Protein AF-A0A0J1J650-F1 (afdb_monomer_lite)

Foldseek 3Di:
DDFQVLCQQLFKDWPPDDSVLSSDCPLVVQLQVLCCVPPVRHSRCLVCVQVVCVVVQFAPKDKDWDPDKDKAALPDPPNVVVVVVVCVVLVLCAQQDPVSLVVQLVVSVVSRGHNVSSVSVSVSSRVSSVVVVVCPSRIIMMGDRRDMDMDTHHD

Structure (mmCIF, N/CA/C/O backbone):
data_AF-A0A0J1J650-F1
#
_entry.id   AF-A0A0J1J650-F1
#
loop_
_atom_site.group_PDB
_atom_site.id
_atom_site.type_symbol
_atom_site.label_atom_id
_atom_site.label_alt_id
_atom_site.label_comp_id
_atom_site.label_asym_id
_atom_site.label_entity_id
_atom_site.label_seq_id
_atom_site.pdbx_PDB_ins_code
_atom_site.Cartn_x
_atom_site.Cartn_y
_atom_site.Cartn_z
_atom_site.occupancy
_atom_site.B_iso_or_equiv
_atom_site.auth_seq_id
_atom_site.auth_comp_id
_atom_site.auth_asym_id
_atom_site.auth_atom_id
_atom_site.pdbx_PDB_model_num
ATOM 1 N N . MET A 1 1 ? 9.202 -9.417 -12.654 1.00 85.19 1 MET A N 1
ATOM 2 C CA . MET A 1 1 ? 7.861 -9.029 -12.180 1.00 85.19 1 MET A CA 1
ATOM 3 C C . MET A 1 1 ? 8.085 -7.947 -11.149 1.00 85.19 1 MET A C 1
ATOM 5 O O . MET A 1 1 ? 8.918 -8.166 -10.286 1.00 85.19 1 MET A O 1
ATOM 9 N N . GLU A 1 2 ? 7.428 -6.801 -11.275 1.00 93.44 2 GLU A N 1
ATOM 10 C CA . GLU A 1 2 ? 7.650 -5.641 -10.404 1.00 93.44 2 GLU A CA 1
ATOM 11 C C . GLU A 1 2 ? 6.328 -4.986 -10.017 1.00 93.44 2 GLU A C 1
ATOM 13 O O . GLU A 1 2 ? 5.356 -5.057 -10.769 1.00 93.44 2 GLU A O 1
ATOM 18 N N . VAL A 1 3 ? 6.301 -4.310 -8.870 1.00 91.69 3 VAL A N 1
ATOM 19 C CA . VAL A 1 3 ? 5.127 -3.570 -8.389 1.00 91.69 3 VAL A CA 1
ATOM 20 C C . VAL A 1 3 ? 5.239 -2.094 -8.750 1.00 91.69 3 VAL A C 1
ATOM 22 O O . VAL A 1 3 ? 6.287 -1.473 -8.570 1.00 91.69 3 VAL A O 1
ATOM 25 N N . ASN A 1 4 ? 4.141 -1.508 -9.229 1.00 92.56 4 ASN A N 1
ATOM 26 C CA . ASN A 1 4 ? 4.003 -0.059 -9.258 1.00 92.56 4 ASN A CA 1
ATOM 27 C C . ASN A 1 4 ? 3.391 0.422 -7.938 1.00 92.56 4 ASN A C 1
ATOM 29 O O . ASN A 1 4 ? 2.213 0.187 -7.672 1.00 92.56 4 ASN A O 1
ATOM 33 N N . ARG A 1 5 ? 4.171 1.135 -7.123 1.00 91.19 5 ARG A N 1
ATOM 34 C CA . ARG A 1 5 ? 3.724 1.526 -5.776 1.00 91.19 5 ARG A CA 1
ATOM 35 C C . ARG A 1 5 ? 2.588 2.542 -5.777 1.00 91.19 5 ARG A C 1
ATOM 37 O O . ARG A 1 5 ? 1.782 2.543 -4.859 1.00 91.19 5 ARG A O 1
ATOM 44 N N . LYS A 1 6 ? 2.446 3.340 -6.838 1.00 88.75 6 LYS A N 1
ATOM 45 C CA . LYS A 1 6 ? 1.296 4.240 -6.979 1.00 88.75 6 LYS A CA 1
ATOM 46 C C . LYS A 1 6 ? -0.007 3.474 -7.228 1.00 88.75 6 LYS A C 1
ATOM 48 O O . LYS A 1 6 ? -1.041 3.871 -6.706 1.00 88.75 6 LYS A O 1
ATOM 53 N N . PHE A 1 7 ? 0.032 2.391 -8.007 1.00 90.12 7 PHE A N 1
ATOM 54 C CA . PHE A 1 7 ? -1.136 1.523 -8.185 1.00 90.12 7 PHE A CA 1
ATOM 55 C C . PHE A 1 7 ? -1.501 0.797 -6.901 1.00 90.12 7 PHE A C 1
ATOM 57 O O . PHE A 1 7 ? -2.674 0.748 -6.568 1.00 90.12 7 PHE A O 1
ATOM 64 N N . GLU A 1 8 ? -0.510 0.288 -6.174 1.00 90.44 8 GLU A N 1
ATOM 65 C CA . GLU A 1 8 ? -0.756 -0.384 -4.900 1.00 90.44 8 GLU A CA 1
ATOM 66 C C . GLU A 1 8 ? -1.384 0.553 -3.856 1.00 90.44 8 GLU A C 1
ATOM 68 O O . GLU A 1 8 ? -2.373 0.176 -3.236 1.00 90.44 8 GLU A O 1
ATOM 73 N N . CYS A 1 9 ? -0.882 1.788 -3.701 1.00 90.81 9 CYS A N 1
ATOM 74 C CA . CYS A 1 9 ? -1.473 2.767 -2.775 1.00 90.81 9 CYS A CA 1
ATOM 75 C C . CYS A 1 9 ? -2.930 3.106 -3.117 1.00 90.81 9 CYS A C 1
ATOM 77 O O . CYS A 1 9 ? -3.739 3.293 -2.221 1.00 90.81 9 CYS A O 1
ATOM 79 N N . ASN A 1 10 ? -3.272 3.150 -4.405 1.00 91.56 10 ASN A N 1
ATOM 80 C CA . ASN A 1 10 ? -4.646 3.375 -4.860 1.00 91.56 10 ASN A CA 1
ATOM 81 C C . ASN A 1 10 ? -5.462 2.075 -4.954 1.00 91.56 10 ASN A C 1
ATOM 83 O O . ASN A 1 10 ? -6.589 2.087 -5.434 1.00 91.56 10 ASN A O 1
ATOM 87 N N . GLY A 1 11 ? -4.873 0.935 -4.601 1.00 93.12 11 GLY A N 1
ATOM 88 C CA . GLY A 1 11 ? -5.461 -0.381 -4.803 1.00 93.12 11 GLY A CA 1
ATOM 89 C C . GLY A 1 11 ? -6.297 -0.861 -3.626 1.00 93.12 11 GLY A C 1
ATOM 90 O O . GLY A 1 11 ? -6.769 -1.991 -3.686 1.00 93.12 11 GLY A O 1
ATOM 91 N N . LEU A 1 12 ? -6.443 -0.064 -2.564 1.00 94.94 12 LEU A N 1
ATOM 92 C CA . LEU A 1 12 ? -7.097 -0.446 -1.315 1.00 94.94 12 LEU A CA 1
ATOM 93 C C . LEU A 1 12 ? -8.449 0.249 -1.154 1.00 94.94 12 LEU A C 1
ATOM 95 O O . LEU A 1 12 ? -8.533 1.471 -1.108 1.00 94.94 12 LEU A O 1
ATOM 99 N N . TYR A 1 13 ? -9.490 -0.550 -0.960 1.00 96.56 13 TYR A N 1
ATOM 100 C CA . TYR A 1 13 ? -10.795 -0.099 -0.500 1.00 96.56 13 TYR A CA 1
ATOM 101 C C . TYR A 1 13 ? -11.218 -0.921 0.713 1.00 96.56 13 TYR A C 1
ATOM 103 O O . TYR A 1 13 ? -11.189 -2.148 0.652 1.00 96.56 13 TYR A O 1
ATOM 111 N N . ILE A 1 14 ? -11.640 -0.257 1.786 1.00 97.06 14 ILE A N 1
ATOM 112 C CA . ILE A 1 14 ? -12.226 -0.888 2.973 1.00 97.06 14 ILE A CA 1
ATOM 113 C C . ILE A 1 14 ? -13.673 -0.401 3.063 1.00 97.06 14 ILE A C 1
ATOM 115 O O . ILE A 1 14 ? -13.926 0.805 3.084 1.00 97.06 14 ILE A O 1
ATOM 119 N N . GLU A 1 15 ? -14.628 -1.332 3.071 1.00 96.75 15 GLU A N 1
ATOM 120 C CA . GLU A 1 15 ? -16.050 -1.000 3.176 1.00 96.75 15 GLU A CA 1
ATOM 121 C C . GLU A 1 15 ? -16.302 -0.236 4.480 1.00 96.75 15 GLU A C 1
ATOM 123 O O . GLU A 1 15 ? -15.890 -0.676 5.544 1.00 96.75 15 GLU A O 1
ATOM 128 N N . GLY A 1 16 ? -16.964 0.922 4.408 1.00 95.12 16 GLY A N 1
ATOM 129 C CA . GLY A 1 16 ? -17.241 1.765 5.577 1.00 95.12 16 GLY A CA 1
ATOM 130 C C . GLY A 1 16 ? -16.153 2.784 5.940 1.00 95.12 16 GLY A C 1
ATOM 131 O O . GLY A 1 16 ? -16.340 3.508 6.917 1.00 95.12 16 GLY A O 1
ATOM 132 N N . MET A 1 17 ? -15.073 2.883 5.160 1.00 96.06 17 MET A N 1
ATOM 133 C CA . MET A 1 17 ? -14.099 3.982 5.222 1.00 96.06 17 MET A CA 1
ATOM 134 C C . MET A 1 17 ? -14.179 4.861 3.965 1.00 96.06 17 MET A C 1
ATOM 136 O O . MET A 1 17 ? -14.656 4.418 2.915 1.00 96.06 17 MET A O 1
ATOM 140 N N . ASP A 1 18 ? -13.719 6.111 4.060 1.00 94.88 18 ASP A N 1
ATOM 141 C CA . ASP A 1 18 ? -13.635 6.997 2.898 1.00 94.88 18 ASP A CA 1
ATOM 142 C C . ASP A 1 18 ? -12.496 6.558 1.966 1.00 94.88 18 ASP A C 1
ATOM 144 O O . ASP A 1 18 ? -11.339 6.432 2.363 1.00 94.88 18 ASP A O 1
ATOM 148 N N . TYR A 1 19 ? -12.824 6.298 0.701 1.00 92.00 19 TYR A N 1
ATOM 149 C CA . TYR A 1 19 ? -11.839 5.827 -0.272 1.00 92.00 19 TYR A CA 1
ATOM 150 C C . TYR A 1 19 ? -10.834 6.911 -0.686 1.00 92.00 19 TYR A C 1
ATOM 152 O O . TYR A 1 19 ? -9.696 6.590 -1.028 1.00 92.00 19 TYR A O 1
ATOM 160 N N . GLY A 1 20 ? -11.244 8.182 -0.674 1.00 89.56 20 GLY A N 1
ATOM 161 C CA . GLY A 1 20 ? -10.363 9.309 -0.964 1.00 89.56 20 GLY A CA 1
ATOM 162 C C . GLY A 1 20 ? -9.237 9.400 0.059 1.00 89.56 20 GLY A C 1
ATOM 163 O O . GLY A 1 20 ? -8.074 9.481 -0.340 1.00 89.56 20 GLY A O 1
ATOM 164 N N . ASP A 1 21 ? -9.581 9.276 1.340 1.00 88.75 21 ASP A N 1
ATOM 165 C CA . ASP A 1 21 ? -8.620 9.267 2.446 1.00 88.75 21 ASP A CA 1
ATOM 166 C C . ASP A 1 21 ? -7.682 8.050 2.363 1.00 88.75 21 ASP A C 1
ATOM 168 O O . ASP A 1 21 ? -6.463 8.196 2.452 1.00 88.75 21 ASP A O 1
ATOM 172 N N . LEU A 1 22 ? -8.212 6.851 2.079 1.00 89.56 22 LEU A N 1
ATOM 173 C CA . LEU A 1 22 ? -7.393 5.641 1.877 1.00 89.56 22 LEU A CA 1
ATOM 174 C C . LEU A 1 22 ? -6.398 5.769 0.712 1.00 89.56 22 LEU A C 1
ATOM 176 O O . LEU A 1 22 ? -5.320 5.174 0.748 1.00 89.56 22 LEU A O 1
ATOM 180 N N . CYS A 1 23 ? -6.747 6.544 -0.315 1.00 85.44 23 CYS A N 1
ATOM 181 C CA . CYS A 1 23 ? -5.883 6.816 -1.459 1.00 85.44 23 CYS A CA 1
ATOM 182 C C . CYS A 1 23 ? -4.919 7.987 -1.229 1.00 85.44 23 CYS A C 1
ATOM 184 O O . CYS A 1 23 ? -4.139 8.301 -2.134 1.00 85.44 23 CYS A O 1
ATOM 186 N N . GLU A 1 24 ? -4.942 8.673 -0.084 1.00 83.88 24 GLU A N 1
ATOM 187 C CA . GLU A 1 24 ? -4.091 9.839 0.134 1.00 83.88 24 GLU A CA 1
ATOM 188 C C . GLU A 1 24 ? -2.625 9.426 0.364 1.00 83.88 24 GLU A C 1
ATOM 190 O O . GLU A 1 24 ? -2.258 8.777 1.341 1.00 83.88 24 GLU A O 1
ATOM 195 N N . HIS A 1 25 ? -1.744 9.813 -0.566 1.00 83.31 25 HIS A N 1
ATOM 196 C CA . HIS A 1 25 ? -0.326 9.425 -0.546 1.00 83.31 25 HIS A CA 1
ATOM 197 C C . HIS A 1 25 ? 0.625 10.549 -0.991 1.00 83.31 25 HIS A C 1
ATOM 199 O O . HIS A 1 25 ? 1.733 10.281 -1.467 1.00 83.31 25 HIS A O 1
ATOM 205 N N . GLU A 1 26 ? 0.228 11.821 -0.867 1.00 86.12 26 GLU A N 1
ATOM 206 C CA . GLU A 1 26 ? 1.051 12.958 -1.319 1.00 86.12 26 GLU A CA 1
ATOM 207 C C . GLU A 1 26 ? 2.430 12.997 -0.645 1.00 86.12 26 GLU A C 1
ATOM 209 O O . GLU A 1 26 ? 3.449 13.183 -1.319 1.00 86.12 26 GLU A O 1
ATOM 214 N N . GLY A 1 27 ? 2.484 12.709 0.658 1.00 90.25 27 GLY A N 1
ATOM 215 C CA . GLY A 1 27 ? 3.741 12.587 1.394 1.00 90.25 27 GLY A CA 1
ATOM 216 C C . GLY A 1 27 ? 4.660 11.500 0.834 1.00 90.25 27 GLY A C 1
ATOM 217 O O . GLY A 1 27 ? 5.867 11.712 0.688 1.00 90.25 27 GLY A O 1
ATOM 218 N N . LEU A 1 28 ? 4.102 10.344 0.453 1.00 92.75 28 LEU A N 1
ATOM 219 C CA . LEU A 1 28 ? 4.881 9.218 -0.071 1.00 92.75 28 LEU A CA 1
ATOM 220 C C . LEU A 1 28 ? 5.553 9.561 -1.404 1.00 92.75 28 LEU A C 1
ATOM 222 O O . LEU A 1 28 ? 6.681 9.134 -1.644 1.00 92.75 28 LEU A O 1
ATOM 226 N N . LYS A 1 29 ? 4.941 10.413 -2.240 1.00 92.56 29 LYS A N 1
ATOM 227 C CA . LYS A 1 29 ? 5.570 10.878 -3.491 1.00 92.56 29 LYS A CA 1
ATOM 228 C C . LYS A 1 29 ? 6.888 11.611 -3.237 1.00 92.56 29 LYS A C 1
ATOM 230 O O . LYS A 1 29 ? 7.815 11.490 -4.042 1.00 92.56 29 LYS A O 1
ATOM 235 N N . LYS A 1 30 ? 6.990 12.363 -2.133 1.00 94.12 30 LYS A N 1
ATOM 236 C CA . LYS A 1 30 ? 8.225 13.066 -1.747 1.00 94.12 30 LYS A CA 1
ATOM 237 C C . LYS A 1 30 ? 9.329 12.069 -1.391 1.00 94.12 30 LYS A C 1
ATOM 239 O O . LYS A 1 30 ? 10.445 12.227 -1.886 1.00 94.12 30 LYS A O 1
ATOM 244 N N . ILE A 1 31 ? 8.988 11.019 -0.639 1.00 94.25 31 ILE A N 1
ATOM 245 C CA . ILE A 1 31 ? 9.905 9.920 -0.297 1.00 94.25 31 ILE A CA 1
ATOM 246 C C . ILE A 1 31 ? 10.369 9.195 -1.554 1.00 94.25 31 ILE A C 1
ATOM 248 O O . ILE A 1 31 ? 11.568 9.081 -1.788 1.00 94.25 31 ILE A O 1
ATOM 252 N N . TRP A 1 32 ? 9.438 8.757 -2.403 1.00 93.94 32 TRP A N 1
ATOM 253 C CA . TRP A 1 32 ? 9.771 8.011 -3.618 1.00 93.94 32 TRP A CA 1
ATOM 254 C C . TRP A 1 32 ? 10.707 8.797 -4.533 1.00 93.94 32 TRP A C 1
ATOM 256 O O . TRP A 1 32 ? 11.660 8.238 -5.072 1.00 93.94 32 TRP A O 1
ATOM 266 N N . ARG A 1 33 ? 10.471 10.107 -4.681 1.00 93.62 33 ARG A N 1
ATOM 267 C CA . ARG A 1 33 ? 11.363 10.991 -5.437 1.00 93.62 33 ARG A CA 1
ATOM 268 C C . ARG A 1 33 ? 12.747 11.074 -4.793 1.00 93.62 33 ARG A C 1
ATOM 270 O O . ARG A 1 33 ? 13.743 10.926 -5.492 1.00 93.62 33 ARG A O 1
ATOM 277 N N . ARG A 1 34 ? 12.818 11.288 -3.478 1.00 94.00 34 ARG A N 1
ATOM 278 C CA . ARG A 1 34 ? 14.091 11.425 -2.761 1.00 94.00 34 ARG A CA 1
ATOM 279 C C . ARG A 1 34 ? 14.924 10.144 -2.813 1.00 94.00 34 ARG A C 1
ATOM 281 O O . ARG A 1 34 ? 16.130 10.211 -3.038 1.00 94.00 34 ARG A O 1
ATOM 288 N N . GLU A 1 35 ? 14.295 8.987 -2.634 1.00 94.12 35 GLU A N 1
ATOM 289 C CA . GLU A 1 35 ? 14.968 7.688 -2.728 1.00 94.12 35 GLU A CA 1
ATOM 290 C C . GLU A 1 35 ? 15.422 7.374 -4.155 1.00 94.12 35 GLU A C 1
ATOM 292 O O . GLU A 1 35 ? 16.508 6.825 -4.344 1.00 94.12 35 GLU A O 1
ATOM 297 N N . TYR A 1 36 ? 14.653 7.777 -5.168 1.00 94.31 36 TYR A N 1
ATOM 298 C CA . TYR A 1 36 ? 15.099 7.697 -6.556 1.00 94.31 36 TYR A CA 1
ATOM 299 C C . TYR A 1 36 ? 16.347 8.557 -6.799 1.00 94.31 36 TYR A C 1
ATOM 301 O O . TYR A 1 36 ? 17.320 8.080 -7.375 1.00 94.31 36 TYR A O 1
ATOM 309 N N . GLU A 1 37 ? 16.352 9.802 -6.320 1.00 94.81 37 GLU A N 1
ATOM 310 C CA . GLU A 1 37 ? 17.462 10.745 -6.516 1.00 94.81 37 GLU A CA 1
ATOM 311 C C . GLU A 1 37 ? 18.749 10.334 -5.785 1.00 94.81 37 GLU A C 1
ATOM 313 O O . GLU A 1 37 ? 19.835 10.499 -6.334 1.00 94.81 37 GLU A O 1
ATOM 318 N N . ILE A 1 38 ? 18.647 9.814 -4.555 1.00 94.06 38 ILE A N 1
ATOM 319 C CA . ILE A 1 38 ? 19.824 9.446 -3.747 1.00 94.06 38 ILE A CA 1
ATOM 320 C C . ILE A 1 38 ? 20.293 8.020 -4.035 1.00 94.06 38 ILE A C 1
ATOM 322 O O . ILE A 1 38 ? 21.493 7.768 -4.102 1.00 94.06 38 ILE A O 1
ATOM 326 N N . GLN A 1 39 ? 19.359 7.072 -4.123 1.00 92.25 39 GLN A N 1
ATOM 327 C CA . GLN A 1 39 ? 19.655 5.636 -4.081 1.00 92.25 39 GLN A CA 1
ATOM 328 C C . GLN A 1 39 ? 19.301 4.925 -5.393 1.00 92.25 39 GLN A C 1
ATOM 330 O O . GLN A 1 39 ? 19.532 3.725 -5.519 1.00 92.25 39 GLN A O 1
ATOM 335 N N . GLY A 1 40 ? 18.719 5.633 -6.367 1.00 92.88 40 GLY A N 1
ATOM 336 C CA . GLY A 1 40 ? 18.258 5.043 -7.623 1.00 92.88 40 GLY A CA 1
ATOM 337 C C . GLY A 1 40 ? 17.017 4.159 -7.474 1.00 92.88 40 GLY A C 1
ATOM 338 O O . GLY A 1 40 ? 16.679 3.425 -8.404 1.00 92.88 40 GLY A O 1
ATOM 339 N N . ARG A 1 41 ? 16.326 4.196 -6.325 1.00 93.50 41 ARG A N 1
ATOM 340 C CA . ARG A 1 41 ? 15.156 3.346 -6.075 1.00 93.50 41 ARG A CA 1
ATOM 341 C C . ARG A 1 41 ? 13.925 3.886 -6.794 1.00 93.50 41 ARG A C 1
ATOM 343 O O . ARG A 1 41 ? 13.338 4.887 -6.395 1.00 93.50 41 ARG A O 1
ATOM 350 N N . ASP A 1 42 ? 13.520 3.209 -7.861 1.00 94.25 42 ASP A N 1
ATOM 351 C CA . ASP A 1 42 ? 12.432 3.659 -8.725 1.00 94.25 42 ASP A CA 1
ATOM 352 C C . ASP A 1 42 ? 11.107 2.952 -8.413 1.00 94.25 42 ASP A C 1
ATOM 354 O O . ASP A 1 42 ? 10.823 1.855 -8.886 1.00 94.25 42 ASP A O 1
ATOM 358 N N . TYR A 1 43 ? 10.249 3.617 -7.646 1.00 93.38 43 TYR A N 1
ATOM 359 C CA . TYR A 1 43 ? 8.919 3.126 -7.257 1.00 93.38 43 TYR A CA 1
ATOM 360 C C . TYR A 1 43 ? 7.930 2.979 -8.431 1.00 93.38 43 TYR A C 1
ATOM 362 O O . TYR A 1 43 ? 6.846 2.410 -8.272 1.00 93.38 43 TYR A O 1
ATOM 370 N N . ALA A 1 44 ? 8.298 3.480 -9.614 1.00 93.56 44 ALA A N 1
ATOM 371 C CA . ALA A 1 44 ? 7.548 3.338 -10.856 1.00 93.56 44 ALA A CA 1
ATOM 372 C C . ALA A 1 44 ? 8.231 2.383 -11.854 1.00 93.56 44 ALA A C 1
ATOM 374 O O . ALA A 1 44 ? 7.831 2.345 -13.023 1.00 93.56 44 ALA A O 1
ATOM 375 N N . ILE A 1 45 ? 9.233 1.602 -11.420 1.00 94.56 45 ILE A N 1
ATOM 376 C CA . ILE A 1 45 ? 10.042 0.738 -12.292 1.00 94.56 45 ILE A CA 1
ATOM 377 C C . ILE A 1 45 ? 9.194 -0.221 -13.129 1.00 94.56 45 ILE A C 1
ATOM 379 O O . ILE A 1 45 ? 9.462 -0.378 -14.317 1.00 94.56 45 ILE A O 1
ATOM 383 N N . ALA A 1 46 ? 8.111 -0.761 -12.563 1.00 94.81 46 ALA A N 1
ATOM 384 C CA . ALA A 1 46 ? 7.170 -1.640 -13.256 1.00 94.81 46 ALA A CA 1
ATOM 385 C C . ALA A 1 46 ? 6.647 -1.047 -14.582 1.00 94.81 46 ALA A C 1
ATOM 387 O O . ALA A 1 46 ? 6.568 -1.751 -15.586 1.00 94.81 46 ALA A O 1
ATOM 388 N N . MET A 1 47 ? 6.385 0.265 -14.614 1.00 94.56 47 MET A N 1
ATOM 389 C CA . MET A 1 47 ? 5.921 0.978 -15.814 1.00 94.56 47 MET A CA 1
ATOM 390 C C . MET A 1 47 ? 7.059 1.318 -16.783 1.00 94.56 47 MET A C 1
ATOM 392 O O . MET A 1 47 ? 6.831 1.493 -17.978 1.00 94.56 47 MET A O 1
ATOM 396 N N . LYS A 1 48 ? 8.293 1.440 -16.286 1.00 95.62 48 LYS A N 1
ATOM 397 C CA . LYS A 1 48 ? 9.465 1.831 -17.085 1.00 95.62 48 LYS A CA 1
ATOM 398 C C . LYS A 1 48 ? 10.194 0.631 -17.685 1.00 95.62 48 LYS A C 1
ATOM 400 O O . LYS A 1 48 ? 10.849 0.777 -18.717 1.00 95.62 48 LYS A O 1
ATOM 405 N N . LEU A 1 49 ? 10.061 -0.547 -17.077 1.00 96.31 49 LEU A N 1
ATOM 406 C CA . LEU A 1 49 ? 10.715 -1.788 -17.494 1.00 96.31 49 LEU A CA 1
ATOM 407 C C . LEU A 1 49 ? 10.578 -2.111 -18.987 1.00 96.31 49 LEU A C 1
ATOM 409 O O . LEU A 1 49 ? 11.607 -2.405 -19.592 1.00 96.31 49 LEU A O 1
ATOM 413 N N . PRO A 1 50 ? 9.395 -2.005 -19.625 1.00 97.12 50 PRO A N 1
ATOM 414 C CA . PRO A 1 50 ? 9.268 -2.304 -21.052 1.00 97.12 50 PRO A CA 1
ATOM 415 C C . PRO A 1 50 ? 10.167 -1.403 -21.910 1.00 97.12 50 PRO A C 1
ATOM 417 O O . PRO A 1 50 ? 10.840 -1.858 -22.833 1.00 97.12 50 PRO A O 1
ATOM 420 N N . HIS A 1 51 ? 10.255 -0.119 -21.563 1.00 97.31 51 HIS A N 1
ATOM 421 C CA . HIS A 1 51 ? 11.115 0.837 -22.259 1.00 97.31 51 HIS A CA 1
ATOM 422 C C . HIS A 1 51 ? 12.599 0.576 -21.995 1.00 97.31 51 HIS A C 1
ATOM 424 O O . HIS A 1 51 ? 13.415 0.681 -22.913 1.00 97.31 51 HIS A O 1
ATOM 430 N N . LEU A 1 52 ? 12.952 0.207 -20.761 1.00 96.75 52 LEU A N 1
ATOM 431 C CA . LEU A 1 52 ? 14.318 -0.172 -20.406 1.00 96.75 52 LEU A CA 1
ATOM 432 C C . LEU A 1 52 ? 14.753 -1.432 -21.158 1.00 96.75 52 LEU A C 1
ATOM 434 O O . LEU A 1 52 ? 15.847 -1.449 -21.714 1.00 96.75 52 LEU A O 1
ATOM 438 N N . MET A 1 53 ? 13.901 -2.451 -21.250 1.00 97.19 53 MET A N 1
ATOM 439 C CA . MET A 1 53 ? 14.179 -3.671 -22.013 1.00 97.19 53 MET A CA 1
ATOM 440 C C . MET A 1 53 ? 14.399 -3.358 -23.494 1.00 97.19 53 MET A C 1
ATOM 442 O O . MET A 1 53 ? 15.410 -3.774 -24.057 1.00 97.19 53 MET A O 1
ATOM 446 N N . LYS A 1 54 ? 13.537 -2.526 -24.095 1.00 97.31 54 LYS A N 1
ATOM 447 C CA . LYS A 1 54 ? 13.698 -2.084 -25.489 1.00 97.31 54 LYS A CA 1
ATOM 448 C C . LYS A 1 54 ? 15.022 -1.361 -25.713 1.00 97.31 54 LYS A C 1
ATOM 450 O O . LYS A 1 54 ? 15.733 -1.641 -26.671 1.00 97.31 54 LYS A O 1
ATOM 455 N N . LYS A 1 55 ? 15.375 -0.442 -24.809 1.00 97.44 55 LYS A N 1
ATOM 456 C CA . LYS A 1 55 ? 16.636 0.312 -24.870 1.00 97.44 55 LYS A CA 1
ATOM 457 C C . LYS A 1 55 ? 17.867 -0.598 -24.776 1.00 97.44 55 LYS A C 1
ATOM 459 O O . LYS A 1 55 ? 18.908 -0.252 -25.319 1.00 97.44 55 LYS A O 1
ATOM 464 N N . ASN A 1 56 ? 17.744 -1.747 -24.114 1.00 96.81 56 ASN A N 1
ATOM 465 C CA . ASN A 1 56 ? 18.808 -2.741 -23.976 1.00 96.81 56 ASN A CA 1
ATOM 466 C C . ASN A 1 56 ? 18.789 -3.817 -25.081 1.00 96.81 56 ASN A C 1
ATOM 468 O O . ASN A 1 56 ? 19.437 -4.850 -24.932 1.00 96.81 56 ASN A O 1
ATOM 472 N N . GLY A 1 57 ? 18.071 -3.586 -26.185 1.00 97.25 57 GLY A N 1
ATOM 473 C CA . GLY A 1 57 ? 18.112 -4.450 -27.369 1.00 97.25 57 GLY A CA 1
ATOM 474 C C . GLY A 1 57 ? 17.209 -5.680 -27.304 1.00 97.25 57 GLY A C 1
ATOM 475 O O . GLY A 1 57 ? 17.364 -6.578 -28.124 1.00 97.25 57 GLY A O 1
ATOM 476 N N . LEU A 1 58 ? 16.273 -5.748 -26.350 1.00 97.75 58 LEU A N 1
ATOM 477 C CA . LEU A 1 58 ? 15.255 -6.796 -26.372 1.00 97.75 58 LEU A CA 1
ATOM 478 C C . LEU A 1 58 ? 14.177 -6.464 -27.410 1.00 97.75 58 LEU A C 1
ATOM 480 O O . LEU A 1 58 ? 13.750 -5.313 -27.544 1.00 97.75 58 LEU A O 1
ATOM 484 N N . VAL A 1 59 ? 13.708 -7.504 -28.090 1.00 97.31 59 VAL A N 1
ATOM 485 C CA . VAL A 1 59 ? 12.628 -7.472 -29.081 1.00 97.31 59 VAL A CA 1
ATOM 486 C C . VAL A 1 59 ? 11.393 -8.205 -28.553 1.00 97.31 59 VAL A C 1
ATOM 488 O O . VAL A 1 59 ? 11.447 -8.854 -27.505 1.00 97.31 59 VAL A O 1
ATOM 491 N N . ASP A 1 60 ? 10.264 -8.073 -29.256 1.00 97.31 60 ASP A N 1
ATOM 492 C CA . ASP A 1 60 ? 8.983 -8.715 -28.916 1.00 97.31 60 ASP A CA 1
ATOM 493 C C . ASP A 1 60 ? 8.569 -8.529 -27.450 1.00 97.31 60 ASP A C 1
ATOM 495 O O . ASP A 1 60 ? 8.308 -9.487 -26.720 1.00 97.31 60 ASP A O 1
ATOM 499 N N . ILE A 1 61 ? 8.566 -7.274 -27.003 1.00 97.94 61 ILE A N 1
ATOM 500 C CA . ILE A 1 61 ? 8.269 -6.935 -25.612 1.00 97.94 61 ILE A CA 1
ATOM 501 C C . ILE A 1 61 ? 6.766 -7.038 -25.368 1.00 97.94 61 ILE A C 1
ATOM 503 O O . ILE A 1 61 ? 5.991 -6.293 -25.966 1.00 97.94 61 ILE A O 1
ATOM 507 N N . ASP A 1 62 ? 6.383 -7.920 -24.445 1.00 97.69 62 ASP A N 1
ATOM 508 C CA . ASP A 1 62 ? 5.014 -8.075 -23.950 1.00 97.69 62 ASP A CA 1
ATOM 509 C C . ASP A 1 62 ? 4.924 -7.607 -22.497 1.00 97.69 62 ASP A C 1
ATOM 511 O O . ASP A 1 62 ? 5.824 -7.843 -21.680 1.00 97.69 62 ASP A O 1
ATOM 515 N N . VAL A 1 63 ? 3.818 -6.943 -22.175 1.00 96.88 63 VAL A N 1
ATOM 516 C CA . VAL A 1 63 ? 3.561 -6.363 -20.857 1.00 96.88 63 VAL A CA 1
ATOM 517 C C . VAL A 1 63 ? 2.199 -6.829 -20.387 1.00 96.88 63 VAL A C 1
ATOM 519 O O . VAL A 1 63 ? 1.187 -6.563 -21.030 1.00 96.88 63 VAL A O 1
ATOM 522 N N . ARG A 1 64 ? 2.164 -7.475 -19.224 1.00 96.06 64 ARG A N 1
ATOM 523 C CA . ARG A 1 64 ? 0.926 -7.914 -18.584 1.00 96.06 64 ARG A CA 1
ATOM 524 C C . ARG A 1 64 ? 0.833 -7.344 -17.189 1.00 96.06 64 ARG A C 1
ATOM 526 O O . ARG A 1 64 ? 1.813 -7.320 -16.447 1.00 96.06 64 ARG A O 1
ATOM 533 N N . MET A 1 65 ? -0.361 -6.913 -16.821 1.00 92.94 65 MET A N 1
ATOM 534 C CA . MET A 1 65 ? -0.683 -6.634 -15.433 1.00 92.94 65 MET A CA 1
ATOM 535 C C . MET A 1 65 ? -1.241 -7.909 -14.812 1.00 92.94 65 MET A C 1
ATOM 537 O O . MET A 1 65 ? -2.030 -8.613 -15.439 1.00 92.94 65 MET A O 1
ATOM 541 N N . ASN A 1 66 ? -0.806 -8.218 -13.599 1.00 91.69 66 ASN A N 1
ATOM 542 C CA . ASN A 1 66 ? -1.437 -9.252 -12.806 1.00 91.69 66 ASN A CA 1
ATOM 543 C C . ASN A 1 66 ? -2.871 -8.812 -12.476 1.00 91.69 66 ASN A C 1
ATOM 545 O O . ASN A 1 66 ? -3.096 -7.703 -11.996 1.00 91.69 66 ASN A O 1
ATOM 549 N N . ASP A 1 67 ? -3.825 -9.688 -12.757 1.00 92.06 67 ASP A N 1
ATOM 550 C CA . ASP A 1 67 ? -5.261 -9.471 -12.593 1.00 92.06 67 ASP A CA 1
ATOM 551 C C . ASP A 1 67 ? -5.774 -9.903 -11.211 1.00 92.06 67 ASP A C 1
ATOM 553 O O . ASP A 1 67 ? -6.975 -9.841 -10.948 1.00 92.06 67 ASP A O 1
ATOM 557 N N . LYS A 1 68 ? -4.882 -10.322 -10.300 1.00 93.94 68 LYS A N 1
ATOM 558 C CA . LYS A 1 68 ? -5.276 -10.709 -8.947 1.00 93.94 68 LYS A CA 1
ATOM 559 C C . LYS A 1 68 ? -5.765 -9.482 -8.191 1.00 93.94 68 LYS A C 1
ATOM 561 O O . LYS A 1 68 ? -4.992 -8.602 -7.809 1.00 93.94 68 LYS A O 1
ATOM 566 N N . VAL A 1 69 ? -7.053 -9.511 -7.897 1.00 94.62 69 VAL A N 1
ATOM 567 C CA . VAL A 1 69 ? -7.691 -8.660 -6.903 1.00 94.62 69 VAL A CA 1
ATOM 568 C C . VAL A 1 69 ? -8.032 -9.535 -5.702 1.00 94.62 69 VAL A C 1
ATOM 570 O O . VAL A 1 69 ? -8.606 -10.620 -5.842 1.00 94.62 69 VAL A O 1
ATOM 573 N N . THR A 1 70 ? -7.621 -9.096 -4.520 1.00 94.38 70 THR A N 1
ATOM 574 C CA . THR A 1 70 ? -7.985 -9.725 -3.254 1.00 94.38 70 THR A CA 1
ATOM 575 C C . THR A 1 70 ? -9.288 -9.103 -2.784 1.00 94.38 70 THR A C 1
ATOM 577 O O . THR A 1 70 ? -9.342 -7.905 -2.538 1.00 94.38 70 THR A O 1
ATOM 580 N N . PHE A 1 71 ? -10.332 -9.916 -2.679 1.00 95.69 71 PHE A N 1
ATOM 581 C CA . PHE A 1 71 ? -11.626 -9.518 -2.143 1.00 95.69 71 PHE A CA 1
ATOM 582 C C . PHE A 1 71 ? -11.879 -10.335 -0.883 1.00 95.69 71 PHE A C 1
ATOM 584 O O . PHE A 1 71 ? -11.859 -11.565 -0.948 1.00 95.69 71 PHE A O 1
ATOM 591 N N . ILE A 1 72 ? -12.057 -9.654 0.246 1.00 96.12 72 ILE A N 1
ATOM 592 C CA . ILE A 1 72 ? -12.263 -10.285 1.549 1.00 96.12 72 ILE A CA 1
ATOM 593 C C . ILE A 1 72 ? -13.618 -9.838 2.083 1.00 96.12 72 ILE A C 1
ATOM 595 O O . ILE A 1 72 ? -13.891 -8.642 2.100 1.00 96.12 72 ILE A O 1
ATOM 599 N N . THR A 1 73 ? -14.461 -10.787 2.502 1.00 96.50 73 THR A N 1
ATOM 600 C CA . THR A 1 73 ? -15.753 -10.512 3.159 1.00 96.50 73 THR A CA 1
ATOM 601 C C . THR A 1 73 ? -16.062 -11.568 4.222 1.00 96.50 73 THR A C 1
ATOM 603 O O . THR A 1 73 ? -15.679 -12.722 4.030 1.00 96.50 73 THR A O 1
ATOM 606 N N . PRO A 1 74 ? -16.814 -11.250 5.291 1.00 95.88 74 PRO A N 1
ATOM 607 C CA . PRO A 1 74 ? -17.010 -12.142 6.447 1.00 95.88 74 PRO A CA 1
ATOM 608 C C . PRO A 1 74 ? -17.578 -13.538 6.148 1.00 95.88 74 PRO A C 1
ATOM 610 O O . PRO A 1 74 ? -17.439 -14.454 6.953 1.00 95.88 74 PRO A O 1
ATOM 613 N N . LYS A 1 75 ? -18.249 -13.719 5.005 1.00 93.06 75 LYS A N 1
ATOM 614 C CA . LYS A 1 75 ? -18.938 -14.971 4.645 1.00 93.06 75 LYS A CA 1
ATOM 615 C C . LYS A 1 75 ? -18.098 -15.931 3.801 1.00 93.06 75 LYS A C 1
ATOM 617 O O . LYS A 1 75 ? -18.628 -16.953 3.372 1.00 93.06 75 LYS A O 1
ATOM 622 N N . MET A 1 76 ? -16.845 -15.595 3.505 1.00 94.31 76 MET A N 1
ATOM 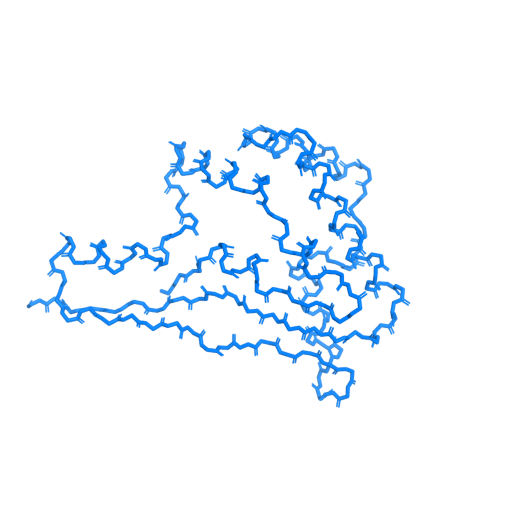623 C CA . MET A 1 76 ? -15.980 -16.443 2.684 1.00 94.31 76 MET A CA 1
ATOM 624 C C . MET A 1 76 ? -15.260 -17.516 3.507 1.00 94.31 76 MET A C 1
ATOM 626 O O . MET A 1 76 ? -14.996 -17.337 4.697 1.00 94.31 76 MET A O 1
ATOM 630 N N . ASP A 1 77 ? -14.875 -18.602 2.843 1.00 93.69 77 ASP A N 1
ATOM 631 C CA . ASP A 1 77 ? -13.955 -19.579 3.421 1.00 93.69 77 ASP A CA 1
ATOM 632 C C . ASP A 1 77 ? -12.599 -18.921 3.718 1.00 93.69 77 ASP A C 1
ATOM 634 O O . ASP A 1 77 ? -12.160 -18.021 3.001 1.00 93.69 77 ASP A O 1
ATOM 638 N N . GLU A 1 78 ? -11.944 -19.356 4.798 1.00 93.75 78 GLU A N 1
ATOM 639 C CA . GLU A 1 78 ? -10.639 -18.836 5.249 1.00 93.75 78 GLU A CA 1
ATOM 640 C C . GLU A 1 78 ? -10.611 -17.326 5.566 1.00 93.75 78 GLU A C 1
ATOM 642 O O . GLU A 1 78 ? -9.535 -16.760 5.755 1.00 93.75 78 GLU A O 1
ATOM 647 N N . TYR A 1 79 ? -11.780 -16.680 5.704 1.00 96.00 79 TYR A N 1
ATOM 648 C CA . TYR A 1 79 ? -11.920 -15.245 5.985 1.00 96.00 79 TYR A CA 1
ATOM 649 C C . TYR A 1 79 ? -10.960 -14.736 7.067 1.00 96.00 79 TYR A C 1
ATOM 651 O O . TYR A 1 79 ? -10.224 -13.776 6.848 1.00 96.00 79 TYR A O 1
ATOM 659 N N . GLY A 1 80 ? -10.956 -15.402 8.227 1.00 94.19 80 GLY A N 1
ATOM 660 C CA . GLY A 1 80 ? -10.148 -14.987 9.370 1.00 94.19 80 GLY A CA 1
ATOM 661 C C . GLY A 1 80 ? -8.651 -15.004 9.070 1.00 94.19 80 GLY A C 1
ATOM 662 O O . GLY A 1 80 ? -7.968 -14.045 9.402 1.00 94.19 80 GLY A O 1
ATOM 663 N N . ALA A 1 81 ? -8.156 -16.043 8.390 1.00 95.12 81 ALA A N 1
ATOM 664 C CA . ALA A 1 81 ? -6.743 -16.146 8.030 1.00 95.12 81 ALA A CA 1
ATOM 665 C C . ALA A 1 81 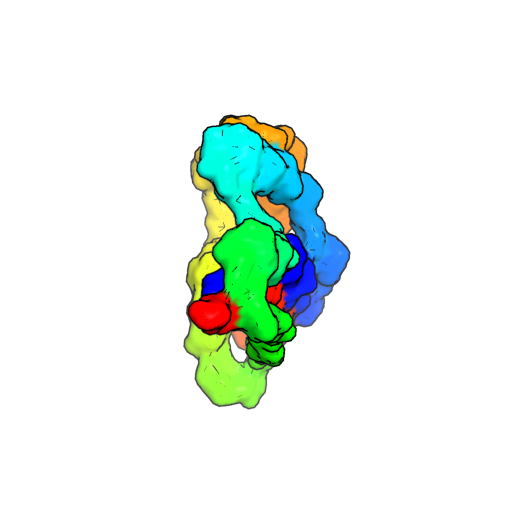? -6.352 -15.076 7.002 1.00 95.12 81 ALA A C 1
ATOM 667 O O . ALA A 1 81 ? -5.375 -14.362 7.198 1.00 95.12 81 ALA A O 1
ATOM 668 N N . LEU A 1 82 ? -7.162 -14.896 5.953 1.00 94.88 82 LEU A N 1
ATOM 669 C CA . LEU A 1 82 ? -6.899 -13.901 4.910 1.00 94.88 82 LEU A CA 1
ATOM 670 C C . LEU A 1 82 ? -6.899 -12.468 5.449 1.00 94.88 82 LEU A C 1
ATOM 672 O O . LEU A 1 82 ? -6.070 -11.655 5.036 1.00 94.88 82 LEU A O 1
ATOM 676 N N . LEU A 1 83 ? -7.835 -12.149 6.347 1.00 95.75 83 LEU A N 1
ATOM 677 C CA . LEU A 1 83 ? -7.893 -10.834 6.971 1.00 95.75 83 LEU A CA 1
ATOM 678 C C . LEU A 1 83 ? -6.705 -10.621 7.916 1.00 95.75 83 LEU A C 1
ATOM 680 O O . LEU A 1 83 ? -6.072 -9.572 7.839 1.00 95.75 83 LEU A O 1
ATOM 684 N N . SER A 1 84 ? -6.376 -11.607 8.756 1.00 94.62 84 SER A N 1
ATOM 685 C CA . SER A 1 84 ? -5.223 -11.531 9.661 1.00 94.62 84 SER A CA 1
ATOM 686 C C . SER A 1 84 ? -3.907 -11.346 8.905 1.00 94.62 84 SER A C 1
ATOM 688 O O . SER A 1 84 ? -3.165 -10.426 9.233 1.00 94.62 84 SER A O 1
ATOM 690 N N . ASP A 1 85 ? -3.662 -12.119 7.843 1.00 94.94 85 ASP A N 1
ATOM 691 C CA . ASP A 1 85 ? -2.463 -11.977 7.008 1.00 94.94 85 ASP A CA 1
ATOM 692 C C . ASP A 1 85 ? -2.362 -10.566 6.407 1.00 94.94 85 ASP A C 1
ATOM 694 O O . ASP A 1 85 ? -1.291 -9.957 6.366 1.00 94.94 85 ASP A O 1
ATOM 698 N N . LEU A 1 86 ? -3.486 -10.015 5.931 1.00 94.00 86 LEU A N 1
ATOM 699 C CA . LEU A 1 86 ? -3.513 -8.660 5.388 1.00 94.00 86 LEU A CA 1
ATOM 700 C C . LEU A 1 86 ? -3.217 -7.618 6.478 1.00 94.00 86 LEU A C 1
ATOM 702 O O . LEU A 1 86 ? -2.423 -6.705 6.252 1.00 94.00 86 LEU A O 1
ATOM 706 N N . MET A 1 87 ? -3.831 -7.756 7.654 1.00 94.94 87 MET A N 1
ATOM 707 C CA . MET A 1 87 ? -3.600 -6.857 8.783 1.00 94.94 87 MET A CA 1
ATOM 708 C C . MET A 1 87 ? -2.141 -6.894 9.245 1.00 94.94 87 MET A C 1
ATOM 710 O O . MET A 1 87 ? -1.580 -5.831 9.501 1.00 94.94 87 MET A O 1
ATOM 714 N N . GLU A 1 88 ? -1.508 -8.068 9.286 1.00 95.75 88 GLU A N 1
ATOM 715 C CA . GLU A 1 88 ? -0.088 -8.221 9.628 1.00 95.75 88 GLU A CA 1
ATOM 716 C C . GLU A 1 88 ? 0.812 -7.530 8.589 1.00 95.75 88 GLU A C 1
ATOM 718 O O . GLU A 1 88 ? 1.663 -6.712 8.944 1.00 95.75 88 GLU A O 1
ATOM 723 N N . ILE A 1 89 ? 0.584 -7.777 7.290 1.00 92.81 89 ILE A N 1
ATOM 724 C CA . ILE A 1 89 ? 1.376 -7.185 6.194 1.00 92.81 89 ILE A CA 1
ATOM 725 C C . ILE A 1 89 ? 1.350 -5.651 6.235 1.00 92.81 89 ILE A C 1
ATOM 727 O O . ILE A 1 89 ? 2.362 -5.008 5.942 1.00 92.81 89 ILE A O 1
ATOM 731 N N . HIS A 1 90 ? 0.198 -5.065 6.564 1.00 92.00 90 HIS A N 1
ATOM 732 C CA . HIS A 1 90 ? 0.023 -3.615 6.621 1.00 92.00 90 HIS A CA 1
ATOM 733 C C . HIS A 1 90 ? 0.263 -3.015 8.019 1.00 92.00 90 HIS A C 1
ATOM 735 O O . HIS A 1 90 ? 0.344 -1.794 8.149 1.00 92.00 90 HIS A O 1
ATOM 741 N N . GLY A 1 91 ? 0.421 -3.846 9.053 1.00 94.00 91 GLY A N 1
ATOM 742 C CA . GLY A 1 91 ? 0.609 -3.412 10.438 1.00 94.00 91 GLY A CA 1
ATOM 743 C C . GLY A 1 91 ? -0.650 -2.836 11.099 1.00 94.00 91 GLY A C 1
ATOM 744 O O . GLY A 1 91 ? -0.531 -2.005 11.995 1.00 94.00 91 GLY A O 1
ATOM 745 N N . TRP A 1 92 ? -1.847 -3.251 10.672 1.00 95.56 92 TRP A N 1
ATOM 746 C CA . TRP A 1 92 ? -3.136 -2.758 11.189 1.00 95.56 92 TRP A CA 1
ATOM 747 C C . TRP A 1 92 ? -3.661 -3.519 12.409 1.00 95.56 92 TRP A C 1
ATOM 749 O O . TRP A 1 92 ? -4.712 -3.176 12.940 1.00 95.56 92 TRP A O 1
ATOM 759 N N . GLU A 1 93 ? -2.934 -4.529 12.887 1.00 94.50 93 GLU A N 1
ATOM 760 C CA . GLU A 1 93 ? -3.282 -5.279 14.104 1.00 94.50 93 GLU A CA 1
ATOM 761 C C . GLU A 1 93 ? -3.255 -4.416 15.371 1.00 94.50 93 GLU A C 1
ATOM 763 O O . GLU A 1 93 ? -3.840 -4.768 16.395 1.00 94.50 93 GLU A O 1
ATOM 768 N N 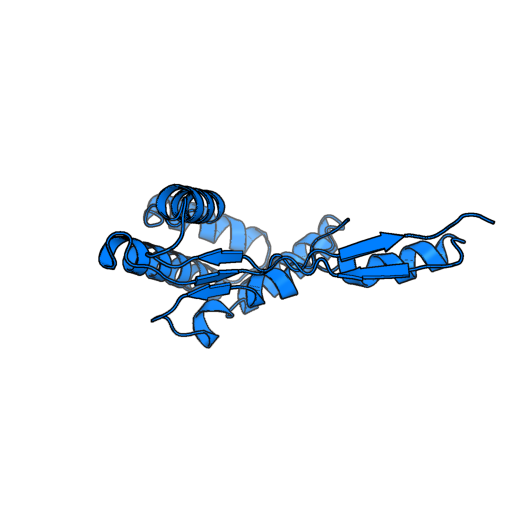. LYS A 1 94 ? -2.540 -3.289 15.327 1.00 94.56 94 LYS A N 1
ATOM 769 C CA . LYS A 1 94 ? -2.425 -2.357 16.443 1.00 94.56 94 LYS A CA 1
ATOM 770 C C . LYS A 1 94 ? -2.186 -0.940 15.952 1.00 94.56 94 LYS A C 1
ATOM 772 O O . LYS A 1 94 ? -1.621 -0.705 14.888 1.00 94.56 94 LYS A O 1
ATOM 777 N N . ARG A 1 95 ? -2.515 0.019 16.812 1.00 96.88 95 ARG A N 1
ATOM 778 C CA . ARG A 1 95 ? -2.090 1.407 16.636 1.00 96.88 95 ARG A CA 1
ATOM 779 C C . ARG A 1 95 ? -0.569 1.532 16.700 1.00 96.88 95 ARG A C 1
ATOM 781 O O . ARG A 1 95 ? 0.093 0.888 17.516 1.00 96.88 95 ARG A O 1
ATOM 788 N N . ILE A 1 96 ? -0.049 2.483 15.938 1.00 96.56 96 ILE A N 1
ATOM 789 C CA . ILE A 1 96 ? 1.313 2.994 16.055 1.00 96.56 96 ILE A CA 1
ATOM 790 C C . ILE A 1 96 ? 1.410 3.791 17.364 1.00 96.56 96 ILE A C 1
ATOM 792 O O . ILE A 1 96 ? 0.764 4.833 17.533 1.00 96.56 96 ILE A O 1
ATOM 796 N N . SER A 1 97 ? 2.230 3.319 18.302 1.00 96.19 97 SER A N 1
ATOM 797 C CA . SER A 1 97 ? 2.441 3.962 19.603 1.00 96.19 97 SER A CA 1
ATOM 798 C C . SER A 1 97 ? 3.131 5.320 19.472 1.00 96.19 97 SER A C 1
ATOM 800 O O . SER A 1 97 ? 3.866 5.566 18.522 1.00 96.19 97 SER A O 1
ATOM 802 N N . LYS A 1 98 ? 2.984 6.205 20.467 1.00 95.31 98 LYS A N 1
ATOM 803 C CA . LYS A 1 98 ? 3.620 7.540 20.447 1.00 95.31 98 LYS A CA 1
ATOM 804 C C . LYS A 1 98 ? 5.133 7.502 20.212 1.00 95.31 98 LYS A C 1
ATOM 806 O O . LYS A 1 98 ? 5.673 8.444 19.642 1.00 95.31 98 LYS A O 1
ATOM 811 N N . GLU A 1 99 ? 5.813 6.454 20.667 1.00 95.12 99 GLU A N 1
ATOM 812 C CA . GLU A 1 99 ? 7.253 6.315 20.455 1.00 95.12 99 GLU A CA 1
ATOM 813 C C . GLU A 1 99 ? 7.572 5.868 19.022 1.00 95.12 99 GLU A C 1
ATOM 815 O O . GLU A 1 99 ? 8.411 6.479 18.363 1.00 95.12 99 GLU A O 1
ATOM 820 N N . GLU A 1 100 ? 6.830 4.893 18.486 1.00 95.81 100 GLU A N 1
ATOM 821 C CA . GLU A 1 100 ? 6.923 4.508 17.071 1.00 95.81 100 GLU A CA 1
ATOM 822 C C . GLU A 1 100 ? 6.593 5.694 16.151 1.00 95.81 100 GLU A C 1
ATOM 824 O O . GLU A 1 100 ? 7.297 5.915 15.169 1.00 95.81 100 GLU A O 1
ATOM 829 N N . GLN A 1 101 ? 5.605 6.527 16.500 1.00 96.31 101 GLN A N 1
ATOM 830 C CA . GLN A 1 101 ? 5.248 7.720 15.725 1.00 96.31 101 GLN A CA 1
ATOM 831 C C . GLN A 1 101 ? 6.416 8.702 15.599 1.00 96.31 101 GLN A C 1
ATOM 833 O O . GLN A 1 101 ? 6.656 9.221 14.509 1.00 96.31 101 GLN A O 1
ATOM 838 N N . LYS A 1 102 ? 7.178 8.938 16.678 1.00 95.69 102 LYS A N 1
ATOM 839 C CA . LYS A 1 102 ? 8.373 9.800 16.620 1.00 95.69 102 LYS A CA 1
ATOM 840 C C . LYS A 1 102 ? 9.419 9.223 15.672 1.00 95.69 102 LYS A C 1
ATOM 842 O O . LYS A 1 102 ? 9.961 9.958 14.848 1.00 95.69 102 LYS A O 1
ATOM 847 N N . ASN A 1 103 ? 9.670 7.918 15.767 1.00 96.31 103 ASN A N 1
ATOM 848 C CA . ASN A 1 103 ? 10.664 7.230 14.946 1.00 96.31 103 ASN A CA 1
ATOM 849 C C . ASN A 1 103 ? 10.281 7.244 13.460 1.00 96.31 103 ASN A C 1
ATOM 851 O O . ASN A 1 103 ? 11.110 7.577 12.615 1.00 96.31 103 ASN A O 1
ATOM 855 N N . ILE A 1 104 ? 9.016 6.957 13.144 1.00 95.12 104 ILE A N 1
ATOM 856 C CA . ILE A 1 104 ? 8.486 6.974 11.774 1.00 95.12 104 ILE A CA 1
ATOM 857 C C . ILE A 1 104 ? 8.506 8.396 11.206 1.00 95.12 104 ILE A C 1
ATOM 859 O O . ILE A 1 104 ? 8.960 8.599 10.083 1.00 95.12 104 ILE A O 1
ATOM 863 N N . THR A 1 105 ? 8.098 9.395 11.994 1.00 96.50 105 THR A N 1
ATOM 864 C CA . THR A 1 105 ? 8.141 10.804 11.575 1.00 96.50 105 THR A CA 1
ATOM 865 C C . THR A 1 105 ? 9.570 11.231 11.251 1.00 96.50 105 THR A C 1
ATOM 867 O O . THR A 1 105 ? 9.821 11.791 10.185 1.00 96.50 105 THR A O 1
ATOM 870 N N . ALA A 1 106 ? 10.531 10.921 12.126 1.00 96.12 106 ALA A N 1
ATOM 871 C CA . ALA A 1 106 ? 11.939 11.227 11.887 1.00 96.12 106 ALA A CA 1
ATOM 872 C C . ALA A 1 106 ? 12.474 10.514 10.635 1.00 96.12 106 ALA A C 1
ATOM 874 O O . ALA A 1 106 ? 13.174 11.126 9.827 1.00 96.12 106 ALA A O 1
ATOM 875 N N . TYR A 1 107 ? 12.112 9.242 10.442 1.00 94.50 107 TYR A N 1
ATOM 876 C CA . TYR A 1 107 ? 12.466 8.488 9.244 1.00 94.50 107 TYR A CA 1
ATOM 877 C C . TYR A 1 107 ? 11.926 9.165 7.977 1.00 94.50 107 TYR A C 1
ATOM 879 O O . TYR A 1 107 ? 12.707 9.473 7.078 1.00 94.50 107 TYR A O 1
ATOM 887 N N . PHE A 1 108 ? 10.631 9.476 7.918 1.00 95.94 108 PHE A N 1
ATOM 888 C CA . PHE A 1 108 ? 10.021 10.132 6.760 1.00 95.94 108 PHE A CA 1
ATOM 889 C C . PHE A 1 108 ? 10.620 11.508 6.468 1.00 95.94 108 PHE A C 1
ATOM 891 O O . PHE A 1 108 ? 10.904 11.819 5.309 1.00 95.94 108 PHE A O 1
ATOM 898 N N . MET A 1 109 ? 10.899 12.296 7.507 1.00 95.62 109 MET A N 1
ATOM 899 C CA . MET A 1 109 ? 11.544 13.600 7.356 1.00 95.62 109 MET A CA 1
ATOM 900 C C . MET A 1 109 ? 12.960 13.491 6.785 1.00 95.62 109 MET A C 1
ATOM 902 O O . MET A 1 109 ? 13.317 14.234 5.869 1.00 95.62 109 MET A O 1
ATOM 906 N N . ASN A 1 110 ? 13.747 12.514 7.242 1.00 94.25 110 ASN A N 1
ATOM 907 C CA . ASN A 1 110 ? 15.079 12.246 6.691 1.00 94.25 110 ASN A CA 1
ATOM 908 C C . ASN A 1 110 ? 15.035 11.811 5.213 1.00 94.25 110 ASN A C 1
ATOM 910 O O . ASN A 1 110 ? 16.009 12.005 4.484 1.00 94.25 110 ASN A O 1
ATOM 914 N N . HIS A 1 111 ? 13.896 11.283 4.757 1.00 92.81 111 HIS A N 1
ATOM 915 C CA . HIS A 1 111 ? 13.653 10.881 3.370 1.00 92.81 111 HIS A CA 1
ATOM 916 C C . HIS A 1 111 ? 12.848 11.927 2.577 1.00 92.81 111 HIS A C 1
ATOM 918 O O . HIS A 1 111 ? 12.372 11.646 1.481 1.00 92.81 111 HIS A O 1
ATOM 924 N N . GLY A 1 112 ? 12.749 13.165 3.071 1.00 92.25 112 GLY A N 1
ATOM 925 C CA . GLY A 1 112 ? 12.244 14.311 2.307 1.00 92.25 112 GLY A CA 1
ATOM 926 C C . GLY A 1 112 ? 10.731 14.535 2.361 1.00 92.25 112 GLY A C 1
ATOM 927 O O . GLY A 1 112 ? 10.239 15.438 1.681 1.00 92.25 112 GLY A O 1
ATOM 928 N N . MET A 1 113 ? 9.993 13.758 3.155 1.00 96.00 113 MET A N 1
ATOM 929 C CA . MET A 1 113 ? 8.615 14.092 3.524 1.00 96.00 113 MET A CA 1
ATOM 930 C C . MET A 1 113 ? 8.622 15.246 4.536 1.00 96.00 113 MET A C 1
ATOM 932 O O . MET A 1 113 ? 9.549 15.363 5.334 1.00 96.00 113 MET A O 1
ATOM 936 N N . ASP A 1 114 ? 7.608 16.110 4.537 1.00 95.62 114 ASP A N 1
ATOM 937 C CA . ASP A 1 114 ? 7.473 17.072 5.633 1.00 95.62 114 ASP A CA 1
ATOM 938 C C . ASP A 1 114 ? 6.766 16.447 6.841 1.00 95.62 1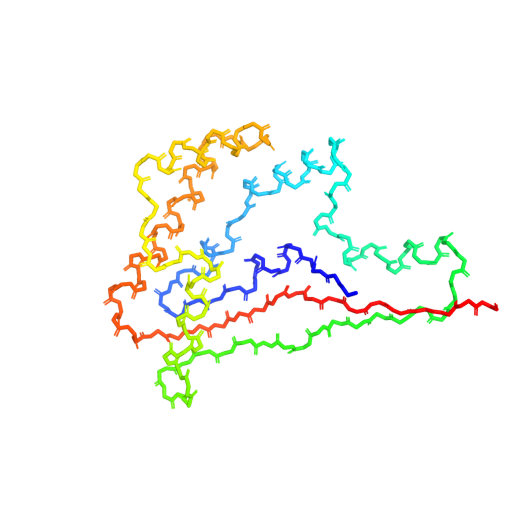14 ASP A C 1
ATOM 940 O O . ASP A 1 114 ? 6.170 15.371 6.775 1.00 95.62 114 ASP A O 1
ATOM 944 N N . ARG A 1 115 ? 6.866 17.131 7.981 1.00 95.44 115 ARG A N 1
ATOM 945 C CA . ARG A 1 115 ? 6.303 16.640 9.236 1.00 95.44 115 ARG A CA 1
ATOM 946 C C . ARG A 1 115 ? 4.782 16.485 9.181 1.00 95.44 115 ARG A C 1
ATOM 948 O O . ARG A 1 115 ? 4.267 15.536 9.759 1.00 95.44 115 ARG A O 1
ATOM 955 N N . LYS A 1 116 ? 4.081 17.397 8.502 1.00 94.75 116 LYS A N 1
ATOM 956 C CA . LYS A 1 116 ? 2.617 17.379 8.421 1.00 94.75 116 LYS A CA 1
ATOM 957 C C . LYS A 1 116 ? 2.151 16.153 7.642 1.00 94.75 116 LYS A C 1
ATOM 959 O O . LYS A 1 116 ? 1.279 15.435 8.107 1.00 94.75 116 LYS A O 1
ATOM 964 N N . ASP A 1 117 ? 2.773 15.885 6.501 1.00 95.25 117 ASP A N 1
ATOM 965 C CA . ASP A 1 117 ? 2.490 14.701 5.692 1.00 95.25 117 ASP A CA 1
ATOM 966 C C . ASP A 1 117 ? 2.789 13.401 6.457 1.00 95.25 117 ASP A C 1
ATOM 968 O O . ASP A 1 117 ? 2.029 12.438 6.360 1.00 95.25 117 ASP A O 1
ATOM 972 N N . ALA A 1 118 ? 3.870 13.374 7.244 1.00 95.56 118 ALA A N 1
ATOM 973 C CA . ALA A 1 118 ? 4.216 12.223 8.076 1.00 95.56 118 ALA A CA 1
ATOM 974 C C . ALA A 1 118 ? 3.170 11.970 9.171 1.00 95.56 118 ALA A C 1
ATOM 976 O O . ALA A 1 118 ? 2.727 10.836 9.355 1.00 95.56 118 ALA A O 1
ATOM 977 N N . GLU A 1 119 ? 2.756 13.026 9.873 1.00 94.69 119 GLU A N 1
ATOM 978 C CA . GLU A 1 119 ? 1.713 12.964 10.899 1.00 94.69 119 GLU A CA 1
ATOM 979 C C . GLU A 1 119 ? 0.356 12.568 10.295 1.00 94.69 119 GLU A C 1
ATOM 981 O O . GLU A 1 119 ? -0.334 11.733 10.876 1.00 94.69 119 GLU A O 1
ATOM 986 N N . ASN A 1 120 ? 0.013 13.071 9.104 1.00 94.19 120 ASN A N 1
ATOM 987 C CA . ASN A 1 120 ? -1.192 12.680 8.368 1.00 94.19 120 ASN A CA 1
ATOM 988 C C . ASN A 1 120 ? -1.178 11.190 7.997 1.00 94.19 120 ASN A C 1
ATOM 990 O O . ASN A 1 120 ? -2.140 10.482 8.285 1.00 94.19 120 ASN A O 1
ATOM 994 N N . TYR A 1 121 ? -0.076 10.688 7.423 1.00 94.19 121 TYR A N 1
ATOM 995 C CA . TYR A 1 121 ? 0.060 9.267 7.081 1.00 94.19 121 TYR A CA 1
ATOM 996 C C . TYR A 1 121 ? -0.097 8.374 8.318 1.00 94.19 121 TYR A C 1
ATOM 998 O O . TYR A 1 121 ? -0.842 7.398 8.302 1.00 94.19 121 TYR A O 1
ATOM 1006 N N . ILE A 1 122 ? 0.588 8.717 9.412 1.00 95.12 122 ILE A N 1
ATOM 1007 C CA . ILE A 1 122 ? 0.486 8.001 10.690 1.00 95.12 122 ILE A CA 1
ATOM 1008 C C . ILE A 1 122 ? -0.945 8.063 11.242 1.00 95.12 122 ILE A C 1
ATOM 1010 O O . ILE A 1 122 ? -1.427 7.082 11.811 1.00 95.12 122 ILE A O 1
ATOM 1014 N N . GLY A 1 123 ? -1.609 9.213 11.105 1.00 95.19 123 GLY A N 1
ATOM 1015 C CA . GLY A 1 123 ? -3.007 9.410 11.475 1.00 95.19 123 GLY A CA 1
ATOM 1016 C C . GLY A 1 123 ? -3.915 8.422 10.753 1.00 95.19 123 GLY A C 1
ATOM 1017 O O . GLY A 1 123 ? -4.607 7.656 11.419 1.00 95.19 123 GLY A O 1
ATOM 1018 N N . LEU A 1 124 ? -3.807 8.357 9.424 1.00 94.75 124 LEU A N 1
ATOM 1019 C CA . LEU A 1 124 ? -4.564 7.425 8.589 1.00 94.75 124 LEU A CA 1
ATOM 1020 C C . LEU A 1 124 ? -4.295 5.959 8.962 1.00 94.75 124 LEU A C 1
ATOM 1022 O O . LEU A 1 124 ? -5.232 5.187 9.127 1.00 94.75 124 LEU A O 1
ATOM 1026 N N . GLN A 1 125 ? -3.032 5.559 9.162 1.00 95.50 125 GLN A N 1
ATOM 1027 C CA . GLN A 1 125 ? -2.717 4.179 9.570 1.00 95.50 125 GLN A CA 1
ATOM 1028 C C . GLN A 1 125 ? -3.347 3.812 10.922 1.00 95.50 125 GLN A C 1
ATOM 1030 O O . GLN A 1 125 ? -3.832 2.697 11.102 1.00 95.50 125 GLN A O 1
ATOM 1035 N N . ASN A 1 126 ? -3.369 4.750 11.873 1.00 96.44 126 ASN A N 1
ATOM 1036 C CA . ASN A 1 126 ? -4.042 4.539 13.152 1.00 96.44 126 ASN A CA 1
ATOM 1037 C C . ASN A 1 126 ? -5.564 4.502 13.018 1.00 96.44 126 ASN A C 1
ATOM 1039 O O . ASN A 1 126 ? -6.194 3.725 13.724 1.00 96.44 126 ASN A O 1
ATOM 1043 N N . GLU A 1 127 ? -6.144 5.324 12.147 1.00 96.12 127 GLU A N 1
ATOM 1044 C CA . GLU A 1 127 ? -7.581 5.313 11.877 1.00 96.12 127 GLU A CA 1
ATOM 1045 C C . GLU A 1 127 ? 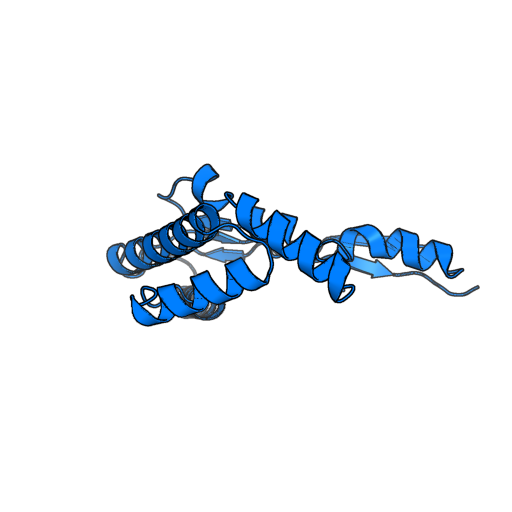-8.021 3.982 11.265 1.00 96.12 127 GLU A C 1
ATOM 1047 O O . GLU A 1 127 ? -9.023 3.414 11.696 1.00 96.12 127 GLU A O 1
ATOM 1052 N N . ILE A 1 128 ? -7.233 3.433 10.334 1.00 96.31 128 ILE A N 1
ATOM 1053 C CA . ILE A 1 128 ? -7.470 2.092 9.793 1.00 96.31 128 ILE A CA 1
ATOM 1054 C C . ILE A 1 128 ? -7.378 1.048 10.912 1.00 96.31 128 ILE A C 1
ATOM 1056 O O . ILE A 1 128 ? -8.291 0.243 11.058 1.00 96.31 128 ILE A O 1
ATOM 1060 N N . ALA A 1 129 ? -6.333 1.071 11.745 1.00 96.25 129 ALA A N 1
ATOM 1061 C CA . ALA A 1 129 ? -6.200 0.120 12.855 1.00 96.25 129 ALA A CA 1
ATOM 1062 C C . ALA A 1 129 ? -7.368 0.214 13.862 1.00 96.25 129 ALA A C 1
ATOM 1064 O O . ALA A 1 129 ? -7.910 -0.807 14.283 1.00 96.25 129 ALA A O 1
ATOM 1065 N N . ASP A 1 130 ? -7.800 1.431 14.208 1.00 96.50 130 ASP A N 1
ATOM 1066 C CA . ASP A 1 130 ? -8.962 1.666 15.074 1.00 96.50 130 ASP A CA 1
ATOM 1067 C C . ASP A 1 130 ? -10.254 1.134 14.446 1.00 96.50 130 ASP A C 1
ATOM 1069 O O . ASP A 1 130 ? -11.096 0.550 15.133 1.00 96.50 130 ASP A O 1
ATOM 1073 N N . TYR A 1 131 ? -10.423 1.342 13.138 1.00 96.50 131 TYR A N 1
ATOM 1074 C CA . TYR A 1 131 ? -11.554 0.814 12.392 1.00 96.50 131 TYR A CA 1
ATOM 1075 C C . TYR A 1 131 ? -11.565 -0.718 12.451 1.00 96.50 131 TYR A C 1
ATOM 1077 O O . TYR A 1 131 ? -12.592 -1.305 12.793 1.00 96.50 131 TYR A O 1
ATOM 1085 N N . MET A 1 132 ? -10.419 -1.358 12.195 1.00 94.62 132 MET A N 1
ATOM 1086 C CA . MET A 1 132 ? -10.281 -2.817 12.204 1.00 94.62 132 MET A CA 1
ATOM 1087 C C . MET A 1 132 ? -10.640 -3.417 13.573 1.00 94.62 132 MET A C 1
ATOM 1089 O O . MET A 1 132 ? -11.425 -4.364 13.646 1.00 94.62 132 MET A O 1
ATOM 1093 N N . ASP A 1 133 ? -10.145 -2.821 14.663 1.00 94.38 133 ASP A N 1
ATOM 1094 C CA . ASP A 1 133 ? -10.466 -3.238 16.036 1.00 94.38 133 ASP A CA 1
ATOM 1095 C C . ASP A 1 133 ? -11.962 -3.064 16.356 1.00 94.38 133 ASP A C 1
ATOM 1097 O O . ASP A 1 133 ? -12.624 -3.970 16.875 1.00 94.38 133 ASP A O 1
ATOM 1101 N N . LYS A 1 134 ? -12.544 -1.920 15.971 1.00 95.38 134 LYS A N 1
ATOM 1102 C CA . LYS A 1 134 ? -13.954 -1.602 16.231 1.00 95.38 134 LYS A CA 1
ATOM 1103 C C . LYS A 1 134 ? -14.920 -2.565 15.541 1.00 95.38 134 LYS A C 1
ATOM 1105 O O . LYS A 1 134 ? -15.949 -2.894 16.138 1.00 95.38 134 LYS A O 1
ATOM 1110 N N . GLN A 1 135 ? -14.619 -2.995 14.315 1.00 91.88 135 GLN A N 1
ATOM 1111 C CA . GLN A 1 135 ? -15.489 -3.903 13.560 1.00 91.88 135 GLN A CA 1
ATOM 1112 C C . GLN A 1 135 ? -15.414 -5.361 14.032 1.00 91.88 135 GLN A C 1
ATOM 1114 O O . GLN A 1 135 ? -16.257 -6.158 13.640 1.00 91.88 135 GLN A O 1
ATOM 1119 N N . LYS A 1 136 ? -14.453 -5.736 14.892 1.00 86.94 136 LYS A N 1
ATOM 1120 C CA . LYS A 1 136 ? -14.363 -7.078 15.504 1.00 86.94 136 LYS A CA 1
ATOM 1121 C C . LYS A 1 136 ? -14.478 -8.235 14.497 1.00 86.94 136 LYS A C 1
ATOM 1123 O O . LYS A 1 136 ? -15.253 -9.165 14.716 1.00 86.94 136 LYS A O 1
ATOM 1128 N N . MET A 1 137 ? -13.684 -8.194 13.426 1.00 84.75 137 MET A N 1
ATOM 1129 C CA . MET A 1 137 ? -13.702 -9.193 12.341 1.00 84.75 137 MET A CA 1
ATOM 1130 C C . MET A 1 137 ? -15.006 -9.207 11.516 1.00 84.75 137 MET A C 1
ATOM 1132 O O . MET A 1 137 ? -15.376 -10.238 10.965 1.00 84.75 137 MET A O 1
ATOM 1136 N N . ASP A 1 138 ? -15.702 -8.074 11.414 1.00 93.62 138 ASP A N 1
ATOM 1137 C CA . ASP A 1 138 ? -16.802 -7.853 10.463 1.00 93.62 138 ASP A CA 1
ATOM 1138 C C . ASP A 1 138 ? -16.386 -6.807 9.415 1.00 93.62 138 ASP A C 1
ATOM 1140 O O . ASP A 1 138 ? -16.855 -5.673 9.384 1.00 93.62 138 ASP A O 1
ATOM 1144 N N . ILE A 1 139 ? -15.383 -7.172 8.616 1.00 96.19 139 ILE A N 1
ATOM 1145 C CA . ILE A 1 139 ? -14.685 -6.285 7.675 1.00 96.19 139 ILE A CA 1
ATOM 1146 C C . ILE A 1 139 ? -14.773 -6.847 6.266 1.00 96.19 139 ILE A C 1
ATOM 1148 O O . ILE A 1 139 ? -14.409 -8.006 6.037 1.00 96.19 139 ILE A O 1
ATOM 1152 N N . SER A 1 140 ? -15.166 -5.994 5.323 1.00 97.06 140 SER A N 1
ATOM 1153 C CA . SER A 1 140 ? -15.053 -6.254 3.891 1.00 97.06 140 SER A CA 1
ATOM 1154 C C . SER A 1 140 ? -14.045 -5.305 3.255 1.00 97.06 140 SER A C 1
ATOM 1156 O O . SER A 1 140 ? -14.032 -4.109 3.549 1.00 97.06 140 SER A O 1
ATOM 1158 N N . LEU A 1 141 ? -13.219 -5.808 2.342 1.00 97.06 141 LEU A N 1
ATOM 1159 C CA . LEU A 1 141 ? -12.250 -4.983 1.624 1.00 97.06 141 LEU A CA 1
ATOM 1160 C C . LEU A 1 141 ? -11.916 -5.543 0.245 1.00 97.06 141 LEU A C 1
ATOM 1162 O O . LEU A 1 141 ? -12.105 -6.725 -0.053 1.00 97.06 141 LEU A O 1
ATOM 1166 N N . THR A 1 142 ? -11.374 -4.666 -0.591 1.00 96.38 142 THR A N 1
ATOM 1167 C CA . THR A 1 142 ? -10.768 -4.993 -1.880 1.00 96.38 142 THR A CA 1
ATOM 1168 C C . THR A 1 142 ? -9.341 -4.463 -1.904 1.00 96.38 142 THR A C 1
ATOM 1170 O O . THR A 1 142 ? -9.101 -3.318 -1.530 1.00 96.38 142 THR A O 1
ATOM 1173 N N . TYR A 1 143 ? -8.395 -5.286 -2.351 1.00 95.06 143 TYR A N 1
ATOM 1174 C CA . TYR A 1 143 ? -6.987 -4.924 -2.433 1.00 95.06 143 TYR A CA 1
ATOM 1175 C C . TYR A 1 143 ? -6.337 -5.391 -3.741 1.00 95.06 143 TYR A C 1
ATOM 1177 O O . TYR A 1 143 ? -6.442 -6.559 -4.125 1.00 95.06 143 TYR A O 1
ATOM 1185 N N . MET A 1 144 ? -5.619 -4.491 -4.413 1.00 93.62 144 MET A N 1
ATOM 1186 C CA . MET A 1 144 ? -4.870 -4.759 -5.639 1.00 93.62 144 MET A CA 1
ATOM 1187 C C . MET A 1 144 ? -3.408 -4.321 -5.493 1.00 93.62 144 MET A C 1
ATOM 1189 O O . MET A 1 144 ? -3.114 -3.146 -5.302 1.00 93.62 144 MET A O 1
ATOM 1193 N N . LYS A 1 145 ? -2.466 -5.255 -5.686 1.00 89.75 145 LYS A N 1
ATOM 1194 C CA . LYS A 1 145 ? -1.021 -4.978 -5.553 1.00 89.75 145 LYS A CA 1
ATOM 1195 C C . LYS A 1 145 ? -0.399 -4.210 -6.726 1.00 89.75 145 LYS A C 1
ATOM 1197 O O . LYS A 1 145 ? 0.738 -3.774 -6.619 1.00 89.75 145 LYS A O 1
ATOM 1202 N N . GLY A 1 146 ? -1.073 -4.094 -7.873 1.00 89.44 146 GLY A N 1
ATOM 1203 C CA . GLY A 1 146 ? -0.532 -3.369 -9.035 1.00 89.44 146 GLY A CA 1
ATOM 1204 C C . GLY A 1 146 ? 0.742 -3.994 -9.626 1.00 89.44 146 GLY A C 1
ATOM 1205 O O . GLY A 1 146 ? 1.668 -3.286 -10.029 1.00 89.44 146 GLY A O 1
ATOM 1206 N N . CYS A 1 147 ? 0.817 -5.325 -9.634 1.00 94.50 147 CYS A N 1
ATOM 1207 C CA . CYS A 1 147 ? 1.989 -6.067 -10.080 1.00 94.50 147 CYS A CA 1
ATOM 1208 C C . CYS A 1 147 ? 2.023 -6.219 -11.611 1.00 94.50 147 CYS A C 1
ATOM 1210 O O . CYS A 1 147 ? 1.013 -6.557 -12.228 1.00 94.50 147 CYS A O 1
ATOM 1212 N N . MET A 1 148 ? 3.184 -6.004 -12.233 1.00 95.31 148 MET A N 1
ATOM 1213 C CA . MET A 1 148 ? 3.386 -6.103 -13.679 1.00 95.31 148 MET A CA 1
ATOM 1214 C C . MET A 1 148 ? 4.444 -7.148 -14.033 1.00 95.31 148 MET A C 1
ATOM 1216 O O . MET A 1 148 ? 5.514 -7.248 -13.422 1.00 95.31 148 MET A O 1
ATOM 1220 N N . VAL A 1 149 ? 4.157 -7.915 -15.078 1.00 96.31 149 VAL A N 1
ATOM 1221 C CA . VAL A 1 149 ? 5.055 -8.889 -15.689 1.00 96.31 149 VAL A CA 1
ATOM 1222 C C . VAL A 1 149 ? 5.448 -8.358 -17.059 1.00 96.31 149 VAL A C 1
ATOM 1224 O O . VAL A 1 149 ? 4.602 -8.145 -17.921 1.00 96.31 149 VAL A O 1
ATOM 1227 N N . VAL A 1 150 ? 6.745 -8.140 -17.249 1.00 97.00 150 VAL A N 1
ATOM 1228 C CA . VAL A 1 150 ? 7.313 -7.702 -18.523 1.00 97.00 150 VAL A CA 1
ATOM 1229 C C . VAL A 1 150 ? 8.205 -8.816 -19.041 1.00 97.00 150 VAL A C 1
ATOM 1231 O O . VAL A 1 150 ? 9.022 -9.353 -18.290 1.00 97.00 150 VAL A O 1
ATOM 1234 N N . SER A 1 151 ? 8.037 -9.167 -20.309 1.00 97.00 151 SER A N 1
ATOM 1235 C CA . SER A 1 151 ? 8.850 -10.168 -20.995 1.00 97.00 151 SER A CA 1
ATOM 1236 C C . SER A 1 151 ? 9.325 -9.631 -22.340 1.00 97.00 151 SER A C 1
ATOM 1238 O O . SER A 1 151 ? 8.755 -8.688 -22.878 1.00 97.00 151 SER A O 1
ATOM 1240 N N . GLY A 1 152 ? 10.409 -10.196 -22.852 1.00 96.81 152 GLY A N 1
ATOM 1241 C CA . GLY A 1 152 ? 10.993 -9.853 -24.143 1.00 96.81 152 GLY A CA 1
ATOM 1242 C C . GLY A 1 152 ? 12.044 -10.891 -24.509 1.00 96.81 152 GLY A C 1
ATOM 1243 O O . GLY A 1 152 ? 12.486 -11.660 -23.649 1.00 96.81 152 GLY A O 1
ATOM 1244 N N . ARG A 1 153 ? 12.436 -10.932 -25.778 1.00 96.75 153 ARG A N 1
ATOM 1245 C CA . ARG A 1 153 ? 13.410 -11.896 -26.299 1.00 96.75 153 ARG A CA 1
ATOM 1246 C C . ARG A 1 153 ? 14.686 -11.183 -2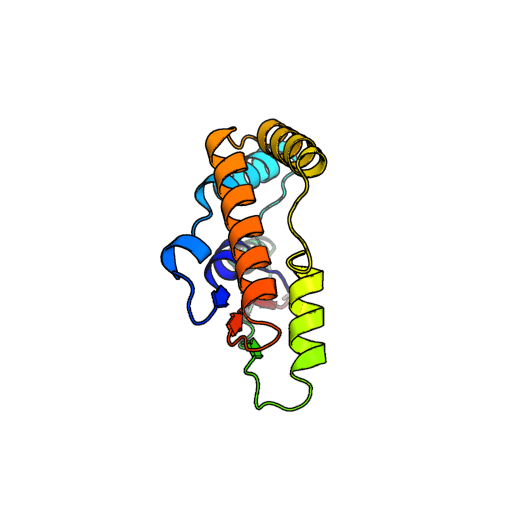6.719 1.00 96.75 153 ARG A C 1
ATOM 1248 O O . ARG A 1 153 ? 14.664 -10.005 -27.066 1.00 96.75 153 ARG A O 1
ATOM 1255 N N . LYS A 1 154 ? 15.804 -11.902 -26.652 1.00 91.50 154 LYS A N 1
ATOM 1256 C CA . LYS A 1 154 ? 17.003 -11.515 -27.396 1.00 91.50 154 LYS A CA 1
ATOM 1257 C C . LYS A 1 154 ? 16.810 -11.973 -28.838 1.00 91.50 154 LYS A C 1
ATOM 1259 O O . LYS A 1 154 ? 16.183 -13.014 -29.042 1.00 91.50 154 LYS A O 1
ATOM 1264 N N . GLU A 1 155 ? 17.308 -11.184 -29.781 1.00 79.25 155 GLU A N 1
ATOM 1265 C CA . GLU A 1 155 ? 17.507 -11.656 -31.155 1.00 79.25 155 GLU A CA 1
ATOM 1266 C C . GLU A 1 155 ? 18.451 -12.864 -31.196 1.00 79.25 155 GLU A C 1
ATOM 1268 O O . GLU A 1 155 ? 19.378 -12.927 -30.348 1.00 79.25 155 GLU A O 1
#

Secondary structure (DSSP, 8-state):
-EE-HHHHHTTEEETTS-HHHHT--HHHHHHHHHHHHHH---TTHHHHHHHHHHHTT-EEEEEEE---EEEE-TTSTTHHHHHHHHHHHHTTTS---HHHHHHHHHHHHHTT--HHHHHHHHHHHHHHHHHHHHHTT---EEEE--EEEEEEE--

pLDDT: mean 94.13, std 3.06, range [79.25, 97.94]

Sequence (155 aa):
MEVNRKFECNGLYIEGMDYGDLCEHEGLKKIWRREYEIQGRDYAIAMKLPHLMKKNGLVDIDVRMNDKVTFITPKMDEYGALLSDLMEIHGWEKRISKEEQKNITAYFMNHGMDRKDAENYIGLQNEIADYMDKQKMDISLTYMKGCMVVSGRKE

Radius of gyration: 18.19 Å; chains: 1; bounding box: 39×37×52 Å